Protein AF-A0A967P3D4-F1 (afdb_monomer_lite)

Sequence (103 aa):
MLRKRYRSLHFRFEHYTHNDVVTAFLNAFTGAYDPHSSYLSPDDLENFNISMRLSLEGIGATLRWEDGYTVISSIIPGGAAAREGTLQPEDKIIAVAEGDGGT

Radius of gyration: 17.78 Å; chains: 1; bounding box: 43×39×38 Å

Foldseek 3Di:
DVVVVVVVVVVVVVPDDPVNVVQVVQQVVQCVVPVPDHDADPVRVVVVVCVVVVDDPDQQFDWDDDPNWIFGQGGHPPGNVNVVVPDDHGDTDPDDADDPDDD

pLDDT: mean 84.4, std 9.0, range [36.78, 92.81]

Secondary structure (DSSP, 8-state):
-HHHHHHHHHHHHHT--HHHHHHHHHHHHHHHH-TT--PPPHHHHHHHHHHHHT---S-SEEEEEETTEEEEEEEPTTSHHHHH----TT-EE-----SS---

Structure (mmCIF, N/CA/C/O backbone):
data_AF-A0A967P3D4-F1
#
_entry.id   AF-A0A967P3D4-F1
#
loop_
_atom_site.group_PDB
_atom_site.id
_atom_site.type_symbol
_atom_site.label_atom_id
_atom_site.label_alt_id
_atom_site.label_comp_id
_atom_site.label_asym_id
_atom_site.label_entity_id
_atom_site.label_seq_id
_atom_site.pdbx_PDB_ins_code
_atom_site.Cartn_x
_atom_site.Cartn_y
_atom_site.Cartn_z
_atom_site.occupancy
_atom_site.B_iso_or_equiv
_atom_site.auth_seq_id
_atom_site.auth_comp_id
_atom_site.auth_asym_id
_atom_site.auth_atom_id
_atom_site.pdbx_PDB_model_num
ATOM 1 N N . MET A 1 1 ? -13.753 -22.097 -10.703 1.00 69.00 1 MET A N 1
ATOM 2 C CA . MET A 1 1 ? -12.411 -21.545 -10.407 1.00 69.00 1 MET A CA 1
ATOM 3 C C . MET A 1 1 ? -11.798 -20.805 -11.604 1.00 69.00 1 MET A C 1
ATOM 5 O O . MET A 1 1 ? -11.659 -19.593 -11.519 1.00 69.00 1 MET A O 1
ATOM 9 N N . LEU A 1 2 ? -11.516 -21.455 -12.745 1.00 83.44 2 LEU A N 1
ATOM 10 C CA . LEU A 1 2 ? -10.797 -20.827 -13.876 1.00 83.44 2 LEU A CA 1
ATOM 11 C C . LEU A 1 2 ? -11.496 -19.589 -14.475 1.00 83.44 2 LEU A C 1
ATOM 13 O O . LEU A 1 2 ? -10.875 -18.546 -14.653 1.00 83.44 2 LEU A O 1
ATOM 17 N N . ARG A 1 3 ? -12.813 -19.671 -14.703 1.00 86.94 3 ARG A N 1
ATOM 18 C CA . ARG A 1 3 ? -13.604 -18.568 -15.282 1.00 86.94 3 ARG A CA 1
ATOM 19 C C . ARG A 1 3 ? -13.628 -17.306 -14.404 1.00 86.94 3 ARG A C 1
ATOM 21 O O . ARG A 1 3 ? -13.643 -16.203 -14.937 1.00 86.94 3 ARG A O 1
ATOM 28 N N . LYS A 1 4 ? -13.608 -17.464 -13.071 1.00 83.38 4 LYS A N 1
ATOM 29 C CA . LYS A 1 4 ? -13.528 -16.340 -12.118 1.00 83.38 4 LYS A CA 1
ATOM 30 C C . LYS A 1 4 ? -12.168 -15.641 -12.220 1.00 83.38 4 LYS A C 1
ATOM 32 O O . LYS A 1 4 ? -12.130 -14.431 -12.383 1.00 83.38 4 LYS A O 1
ATOM 37 N N . ARG A 1 5 ? -11.067 -16.406 -12.241 1.00 81.06 5 ARG A N 1
ATOM 38 C CA . ARG A 1 5 ? -9.702 -15.863 -12.364 1.00 81.06 5 ARG A CA 1
ATOM 39 C C . ARG A 1 5 ? -9.506 -15.044 -13.641 1.00 81.06 5 ARG A C 1
ATOM 41 O O . ARG A 1 5 ? -8.953 -13.953 -13.572 1.00 81.06 5 ARG A O 1
ATOM 48 N N . TYR A 1 6 ? -9.973 -15.548 -14.784 1.00 86.81 6 TYR A N 1
ATOM 49 C CA . TYR A 1 6 ? -9.897 -14.807 -16.049 1.00 86.81 6 TYR A CA 1
ATOM 50 C C . TYR A 1 6 ? -10.691 -13.501 -16.005 1.00 86.81 6 TYR A C 1
ATOM 52 O O . TYR A 1 6 ? -10.208 -12.486 -16.493 1.00 86.81 6 TYR A O 1
ATOM 60 N N . ARG A 1 7 ? -11.869 -13.501 -15.369 1.00 85.19 7 ARG A N 1
ATOM 61 C CA . ARG A 1 7 ? -12.659 -12.280 -15.173 1.00 85.19 7 ARG A CA 1
ATOM 62 C C . ARG A 1 7 ? -11.926 -11.261 -14.301 1.00 85.19 7 ARG A C 1
ATOM 64 O O . ARG A 1 7 ? -11.873 -10.098 -14.672 1.00 85.19 7 ARG A O 1
ATOM 71 N N . SER A 1 8 ? -11.334 -11.687 -13.186 1.00 81.44 8 SER A N 1
ATOM 72 C CA . SER A 1 8 ? -10.545 -10.797 -12.323 1.00 81.44 8 SER A CA 1
ATOM 73 C C . SER A 1 8 ? -9.319 -10.240 -13.047 1.00 81.44 8 SER A C 1
ATOM 75 O O . SER A 1 8 ? -8.986 -9.076 -12.875 1.00 81.44 8 SER A O 1
ATOM 77 N N . LEU A 1 9 ? -8.653 -11.053 -13.872 1.00 84.62 9 LEU A N 1
ATOM 78 C CA . LEU A 1 9 ? -7.511 -10.605 -14.666 1.00 84.62 9 LEU A CA 1
ATOM 79 C C . LEU A 1 9 ? -7.929 -9.570 -15.719 1.00 84.62 9 LEU A C 1
ATOM 81 O O . LEU A 1 9 ? -7.273 -8.545 -15.842 1.00 84.62 9 LEU A O 1
ATOM 85 N N . HIS A 1 10 ? -9.034 -9.814 -16.428 1.00 86.69 10 HIS A N 1
ATOM 86 C CA . HIS A 1 10 ? -9.605 -8.857 -17.379 1.00 86.69 10 HIS A CA 1
ATOM 87 C C . HIS A 1 10 ? -9.948 -7.529 -16.705 1.00 86.69 10 HIS A C 1
ATOM 89 O O . HIS A 1 10 ? -9.525 -6.481 -17.172 1.00 86.69 10 HIS A O 1
ATOM 95 N N . PHE A 1 11 ? -10.640 -7.589 -15.566 1.00 85.00 11 PHE A N 1
ATOM 96 C CA . PHE A 1 11 ? -10.989 -6.406 -14.790 1.00 85.00 11 PHE A CA 1
ATOM 97 C C . PHE A 1 11 ? -9.744 -5.614 -14.374 1.00 85.00 11 PHE A C 1
ATOM 99 O O . PHE A 1 11 ? -9.721 -4.397 -14.505 1.00 85.00 11 PHE A O 1
ATOM 106 N N . ARG A 1 12 ? -8.672 -6.293 -13.940 1.00 81.31 12 ARG A N 1
ATOM 107 C CA . ARG A 1 12 ? -7.391 -5.631 -13.645 1.00 81.31 12 ARG A CA 1
ATOM 108 C C . ARG A 1 12 ? -6.808 -4.959 -14.882 1.00 81.31 12 ARG A C 1
ATOM 110 O O . ARG A 1 12 ? -6.386 -3.821 -14.766 1.00 81.31 12 ARG A O 1
ATOM 117 N N . PHE A 1 13 ? -6.820 -5.630 -16.038 1.00 85.00 13 PHE A N 1
ATOM 118 C CA . PHE A 1 13 ? -6.345 -5.054 -17.301 1.00 85.00 13 PHE A CA 1
ATOM 119 C C . PHE A 1 13 ? -7.122 -3.803 -17.725 1.00 85.00 13 PHE A C 1
ATOM 121 O O . PHE A 1 13 ? -6.511 -2.847 -18.187 1.00 85.00 13 PHE A O 1
ATOM 128 N N . GLU A 1 14 ? -8.439 -3.779 -17.522 1.00 86.62 14 GLU A N 1
ATOM 129 C CA . GLU A 1 14 ? -9.271 -2.600 -17.801 1.00 86.62 14 GLU A CA 1
ATOM 130 C C . GLU A 1 14 ? -8.938 -1.39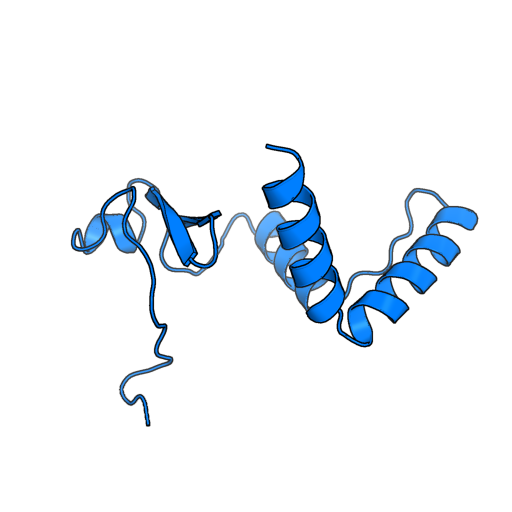8 -16.907 1.00 86.62 14 GLU A C 1
ATOM 132 O O . GLU A 1 14 ? -9.134 -0.264 -17.328 1.00 86.62 14 GLU A O 1
ATOM 137 N N . HIS A 1 15 ? -8.421 -1.631 -15.697 1.00 84.31 15 HIS A N 1
ATOM 138 C CA . HIS A 1 15 ? -8.074 -0.577 -14.737 1.00 84.31 15 HIS A CA 1
ATOM 139 C C . HIS A 1 15 ? -6.605 -0.135 -14.821 1.00 84.31 15 HIS A C 1
ATOM 141 O O . HIS A 1 15 ? -6.155 0.601 -13.947 1.00 84.31 15 HIS A O 1
ATOM 147 N N . TYR A 1 16 ? -5.845 -0.560 -15.840 1.00 85.56 16 TYR A N 1
ATOM 148 C CA . TYR A 1 16 ? -4.479 -0.062 -16.018 1.00 85.56 16 TYR A CA 1
ATOM 149 C C . TYR A 1 16 ? -4.491 1.422 -16.357 1.00 85.56 16 TYR A C 1
ATOM 151 O O . TYR A 1 16 ? -5.104 1.867 -17.329 1.00 85.56 16 TYR A O 1
ATOM 159 N N . THR A 1 17 ? -3.744 2.181 -15.573 1.00 88.62 17 THR A N 1
ATOM 160 C CA . THR A 1 17 ? -3.490 3.591 -15.822 1.00 88.62 17 THR A CA 1
ATOM 161 C C . THR A 1 17 ? -2.228 3.767 -16.666 1.00 88.62 17 THR A C 1
ATOM 163 O O . THR A 1 17 ? -1.400 2.866 -16.816 1.00 88.62 17 THR A O 1
ATOM 166 N N . HIS A 1 18 ? -2.046 4.965 -17.222 1.00 88.38 18 HIS A N 1
ATOM 167 C CA . HIS A 1 18 ? -0.823 5.305 -17.954 1.00 88.38 18 HIS A CA 1
ATOM 168 C C . HIS A 1 18 ? 0.422 5.217 -17.057 1.00 88.38 18 HIS A C 1
ATOM 170 O O . HIS A 1 18 ? 1.481 4.791 -17.519 1.00 88.38 18 HIS A O 1
ATOM 176 N N . ASN A 1 19 ? 0.285 5.568 -15.774 1.00 87.38 19 ASN A N 1
ATOM 177 C CA . ASN A 1 19 ? 1.371 5.487 -14.801 1.00 87.38 19 ASN A CA 1
ATOM 178 C C . ASN A 1 19 ? 1.824 4.041 -14.587 1.00 87.38 19 ASN A C 1
ATOM 180 O O . ASN A 1 19 ? 3.024 3.800 -14.529 1.00 87.38 19 ASN A O 1
ATOM 184 N N . ASP A 1 20 ? 0.906 3.071 -14.570 1.00 87.75 20 ASP A N 1
ATOM 185 C CA . ASP A 1 20 ? 1.257 1.652 -14.416 1.00 87.75 20 ASP A CA 1
ATOM 186 C C . ASP A 1 20 ? 2.164 1.156 -15.550 1.00 87.75 20 ASP A C 1
ATOM 188 O O . ASP A 1 20 ? 3.110 0.399 -15.324 1.00 87.75 20 ASP A O 1
ATOM 192 N N . VAL A 1 21 ? 1.911 1.620 -16.779 1.00 89.56 21 VAL A N 1
ATOM 193 C CA . VAL A 1 21 ? 2.726 1.273 -17.954 1.00 89.56 21 VAL A CA 1
ATOM 194 C C . VAL A 1 21 ? 4.125 1.878 -17.845 1.00 89.56 21 VAL A C 1
ATOM 196 O O . VAL A 1 21 ? 5.118 1.195 -18.105 1.00 89.5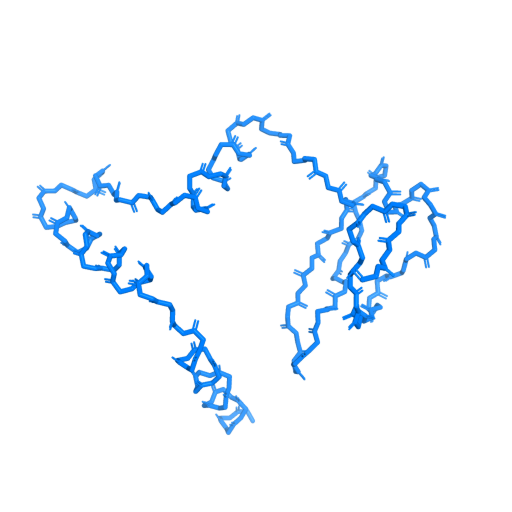6 21 VAL A O 1
ATOM 199 N N . VAL A 1 22 ? 4.215 3.145 -17.434 1.00 91.44 22 VAL A N 1
ATOM 200 C CA . VAL A 1 22 ? 5.497 3.836 -17.229 1.00 91.44 22 VAL A CA 1
ATOM 201 C C . VAL A 1 22 ? 6.294 3.166 -16.113 1.00 91.44 22 VAL A C 1
ATOM 203 O O . VAL A 1 22 ? 7.470 2.861 -16.303 1.00 91.44 22 VAL A O 1
ATOM 206 N N . THR A 1 23 ? 5.652 2.861 -14.987 1.00 91.12 23 THR A N 1
ATOM 207 C CA . THR A 1 23 ? 6.261 2.158 -13.855 1.00 91.12 23 THR A CA 1
ATOM 208 C C . THR A 1 23 ? 6.792 0.791 -14.271 1.00 91.12 23 THR A C 1
ATOM 210 O O . THR A 1 23 ? 7.922 0.445 -13.931 1.00 91.12 23 THR A O 1
ATOM 213 N N . ALA A 1 24 ? 6.031 0.023 -15.055 1.00 90.75 24 ALA A N 1
ATOM 214 C CA . ALA A 1 24 ? 6.480 -1.271 -15.562 1.00 90.75 24 ALA A CA 1
ATOM 215 C C . ALA A 1 24 ? 7.716 -1.145 -16.471 1.00 90.75 24 ALA A C 1
ATOM 217 O O . ALA A 1 24 ? 8.667 -1.916 -16.329 1.00 90.75 24 ALA A O 1
ATOM 218 N N . PHE A 1 25 ? 7.728 -0.161 -17.375 1.00 92.81 25 PHE A N 1
ATOM 219 C CA . PHE A 1 25 ? 8.866 0.086 -18.262 1.00 92.81 25 PHE A CA 1
ATOM 220 C C . PHE A 1 25 ? 10.116 0.523 -17.491 1.00 92.81 25 PHE A C 1
ATOM 222 O O . PHE A 1 25 ? 11.193 -0.038 -17.691 1.00 92.81 25 PHE A O 1
ATOM 229 N N . LEU A 1 26 ? 9.977 1.498 -16.588 1.00 92.31 26 LEU A N 1
ATOM 230 C CA . LEU A 1 26 ? 11.098 2.014 -15.807 1.00 92.31 26 LEU A CA 1
ATOM 231 C C . LEU A 1 26 ? 11.670 0.946 -14.878 1.00 92.31 26 LEU A C 1
ATOM 233 O O . LEU A 1 26 ? 12.885 0.811 -14.820 1.00 92.31 26 LEU A O 1
ATOM 237 N N . ASN A 1 27 ? 10.832 0.128 -14.239 1.00 92.00 27 ASN A N 1
ATOM 238 C CA . ASN A 1 27 ? 11.308 -0.983 -13.413 1.00 92.00 27 ASN A CA 1
ATOM 239 C C . ASN A 1 27 ? 12.037 -2.063 -14.223 1.00 92.00 27 ASN A C 1
ATOM 241 O O . ASN A 1 27 ? 13.031 -2.616 -13.754 1.00 92.00 27 ASN A O 1
ATOM 245 N N . ALA A 1 28 ? 11.592 -2.353 -15.449 1.00 91.06 28 ALA A N 1
ATOM 246 C CA . ALA A 1 28 ? 12.318 -3.262 -16.334 1.00 91.06 28 ALA A CA 1
ATOM 247 C C . ALA A 1 28 ? 13.685 -2.685 -16.742 1.00 91.06 28 ALA A C 1
ATOM 249 O O . ALA A 1 28 ? 14.677 -3.412 -16.782 1.00 91.06 28 ALA A O 1
ATOM 250 N N . PHE A 1 29 ? 13.749 -1.377 -17.008 1.00 92.56 29 PHE A N 1
ATOM 251 C CA . PHE A 1 29 ? 14.991 -0.685 -17.342 1.00 92.56 29 PHE A CA 1
ATOM 252 C C . PHE A 1 29 ? 15.970 -0.643 -16.161 1.00 92.56 29 PHE A C 1
ATOM 254 O O . PHE A 1 29 ? 17.137 -0.997 -16.320 1.00 92.56 29 PHE A O 1
ATOM 261 N N . THR A 1 30 ? 15.508 -0.257 -14.969 1.00 90.94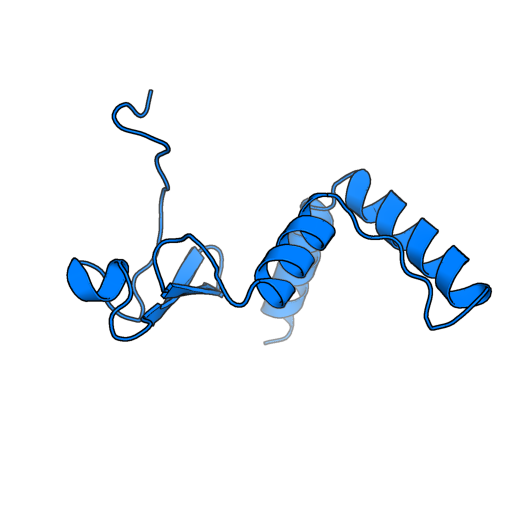 30 THR A N 1
ATOM 262 C CA . THR A 1 30 ? 16.363 -0.193 -13.778 1.00 90.94 30 THR A CA 1
ATOM 263 C C . THR A 1 30 ? 16.814 -1.583 -13.344 1.00 90.94 30 THR A C 1
ATOM 265 O O . THR A 1 30 ? 17.993 -1.760 -13.059 1.00 90.94 30 THR A O 1
ATOM 268 N N . GLY A 1 31 ? 15.932 -2.587 -13.399 1.00 89.94 31 GLY A N 1
ATOM 269 C CA . GLY A 1 31 ? 16.270 -3.973 -13.066 1.00 89.94 31 GLY A CA 1
ATOM 270 C C . GLY A 1 31 ? 17.267 -4.623 -14.032 1.00 89.94 31 GLY A C 1
ATOM 271 O O . GLY A 1 31 ? 17.997 -5.527 -13.633 1.00 89.94 31 GLY A O 1
ATOM 272 N N . ALA A 1 32 ? 17.341 -4.156 -15.284 1.00 90.50 32 ALA A N 1
ATOM 273 C CA . ALA A 1 32 ? 18.384 -4.574 -16.223 1.00 90.50 32 ALA A CA 1
ATOM 274 C C . ALA A 1 32 ? 19.758 -3.961 -15.896 1.00 90.50 32 ALA A C 1
ATOM 276 O O . ALA A 1 32 ? 20.782 -4.534 -16.265 1.00 90.50 32 ALA A O 1
ATOM 277 N N . TYR A 1 33 ? 19.782 -2.805 -15.231 1.00 89.00 33 TYR A N 1
ATOM 278 C CA . TYR A 1 33 ? 21.011 -2.110 -14.857 1.00 89.00 33 TYR A CA 1
ATOM 279 C C . TYR A 1 33 ? 21.554 -2.587 -13.502 1.00 89.00 33 TYR A C 1
ATOM 281 O O . TYR A 1 33 ? 22.740 -2.886 -13.386 1.00 89.00 33 TYR A O 1
ATOM 289 N N . ASP A 1 34 ? 20.692 -2.685 -12.489 1.00 90.62 34 ASP A N 1
ATOM 290 C CA . ASP A 1 34 ? 21.034 -3.149 -11.143 1.00 90.62 34 ASP A CA 1
ATOM 291 C C . ASP A 1 34 ? 19.779 -3.687 -10.422 1.00 90.62 34 ASP A C 1
ATOM 293 O O . ASP A 1 34 ? 18.765 -2.984 -10.365 1.00 90.62 34 ASP A O 1
ATOM 297 N N . PRO A 1 35 ? 19.818 -4.896 -9.822 1.00 86.44 35 PRO A N 1
ATOM 298 C CA . PRO A 1 35 ? 18.685 -5.466 -9.086 1.00 86.44 35 PRO A CA 1
ATOM 299 C C . PRO A 1 35 ? 18.220 -4.644 -7.872 1.00 86.44 35 PRO A C 1
ATOM 301 O O . PRO A 1 35 ? 17.132 -4.906 -7.361 1.00 86.44 35 PRO A O 1
ATOM 304 N N . HIS A 1 36 ? 19.011 -3.680 -7.390 1.00 86.88 36 HIS A N 1
ATOM 305 C CA . HIS A 1 36 ? 18.654 -2.840 -6.241 1.00 86.88 36 HIS A CA 1
ATOM 306 C C . HIS A 1 36 ? 18.091 -1.466 -6.613 1.00 86.88 36 HIS A C 1
ATOM 308 O O . HIS A 1 36 ? 17.723 -0.692 -5.729 1.00 86.88 36 HIS A O 1
ATOM 314 N N . SER A 1 37 ? 17.983 -1.169 -7.905 1.00 87.38 37 SER A N 1
ATOM 315 C CA . SER A 1 37 ? 17.412 0.077 -8.397 1.00 87.38 37 SER A CA 1
ATOM 316 C C . SER A 1 37 ? 16.000 -0.173 -8.924 1.00 87.38 37 SER A C 1
ATOM 318 O O . SER A 1 37 ? 15.777 -0.976 -9.831 1.00 87.38 37 SER A O 1
ATOM 320 N N . SER A 1 38 ? 15.012 0.511 -8.353 1.00 88.56 38 SER A N 1
ATOM 321 C CA . SER A 1 38 ? 13.607 0.405 -8.764 1.00 88.56 38 SER A CA 1
ATOM 322 C C . SER A 1 38 ? 12.968 1.785 -8.823 1.00 88.56 38 SER A C 1
ATOM 324 O O . SER A 1 38 ? 13.296 2.671 -8.034 1.00 88.56 38 SER A O 1
ATOM 326 N N . TYR A 1 39 ? 12.061 1.967 -9.775 1.00 90.31 39 TYR A N 1
ATOM 327 C CA . TYR A 1 39 ? 11.236 3.157 -9.884 1.00 90.31 39 TYR A CA 1
ATOM 328 C C . TYR A 1 39 ? 9.970 2.979 -9.043 1.00 90.31 39 TYR A C 1
ATOM 330 O O . TYR A 1 39 ? 9.230 2.008 -9.216 1.00 90.31 39 TYR A O 1
ATOM 338 N N . LEU A 1 40 ? 9.722 3.935 -8.150 1.00 89.81 40 LEU A N 1
ATOM 339 C CA . LEU A 1 40 ? 8.519 3.992 -7.326 1.00 89.81 40 LEU A CA 1
ATOM 340 C C . LEU A 1 40 ? 7.578 5.052 -7.897 1.00 89.81 40 LEU A C 1
ATOM 342 O O . LEU A 1 40 ? 7.967 6.214 -8.046 1.00 89.81 40 LEU A O 1
ATOM 346 N N . SER A 1 41 ? 6.343 4.653 -8.197 1.00 91.25 41 SER A N 1
ATOM 347 C CA . SER A 1 41 ? 5.266 5.607 -8.465 1.00 91.25 41 SER A CA 1
ATOM 348 C C . SER A 1 41 ? 4.968 6.441 -7.203 1.00 91.25 41 SER A C 1
ATOM 350 O O . SER A 1 41 ? 5.370 6.040 -6.108 1.00 91.25 41 SER A O 1
ATOM 352 N N . PRO A 1 42 ? 4.284 7.598 -7.304 1.00 89.31 42 PRO A N 1
ATOM 353 C CA . PRO A 1 42 ? 3.902 8.381 -6.125 1.00 89.31 42 PRO A CA 1
ATOM 354 C C . PRO A 1 42 ? 3.167 7.547 -5.064 1.00 89.31 42 PRO A C 1
ATOM 356 O O . PRO A 1 42 ? 3.505 7.630 -3.884 1.00 89.31 42 PRO A O 1
ATOM 359 N N . ASP A 1 43 ? 2.259 6.674 -5.505 1.00 88.31 43 ASP A N 1
ATOM 360 C CA . ASP A 1 43 ? 1.492 5.778 -4.636 1.00 88.31 43 ASP A CA 1
ATOM 361 C C . ASP A 1 43 ? 2.391 4.707 -3.991 1.00 88.31 43 ASP A C 1
ATOM 363 O O . ASP A 1 43 ? 2.294 4.424 -2.794 1.00 88.31 43 ASP A O 1
ATOM 367 N N . ASP A 1 44 ? 3.324 4.120 -4.750 1.00 89.31 44 ASP A N 1
ATOM 368 C CA . ASP A 1 44 ? 4.280 3.142 -4.209 1.00 89.31 44 ASP A CA 1
ATOM 369 C C . ASP A 1 44 ? 5.255 3.787 -3.216 1.00 89.31 44 ASP A C 1
ATOM 371 O O . ASP A 1 44 ? 5.621 3.181 -2.207 1.00 89.31 44 ASP A O 1
ATOM 375 N N . LEU A 1 45 ? 5.674 5.026 -3.483 1.00 90.44 45 LEU A N 1
ATOM 376 C CA . LEU A 1 45 ? 6.553 5.793 -2.609 1.00 90.44 45 LEU A CA 1
ATOM 377 C C . LEU A 1 45 ? 5.854 6.136 -1.291 1.00 90.44 45 LEU A C 1
ATOM 379 O O . LEU A 1 45 ? 6.474 6.055 -0.229 1.00 90.44 45 LEU A O 1
ATOM 383 N N . GLU A 1 46 ? 4.575 6.506 -1.336 1.00 88.56 46 GLU A N 1
ATOM 384 C CA . GLU A 1 46 ? 3.769 6.724 -0.137 1.00 88.56 46 GLU A CA 1
ATOM 385 C C . GLU A 1 46 ? 3.660 5.439 0.690 1.00 88.56 46 GLU A C 1
ATOM 387 O O . GLU A 1 46 ? 4.002 5.441 1.874 1.00 88.56 46 GLU A O 1
ATOM 392 N N . ASN A 1 47 ? 3.301 4.320 0.056 1.00 86.88 47 ASN A N 1
ATOM 393 C CA . ASN A 1 47 ? 3.240 3.013 0.712 1.00 86.88 47 ASN A CA 1
ATOM 394 C C . ASN A 1 47 ? 4.585 2.607 1.333 1.00 86.88 47 ASN A C 1
ATOM 396 O O . ASN A 1 47 ? 4.642 2.111 2.464 1.00 86.88 47 ASN A O 1
ATOM 400 N N . PHE A 1 48 ? 5.688 2.865 0.630 1.00 88.00 48 PHE A N 1
ATOM 401 C CA . PHE A 1 48 ? 7.026 2.646 1.161 1.00 88.00 48 PHE A CA 1
ATOM 402 C C . PHE A 1 48 ? 7.291 3.522 2.392 1.00 88.00 48 PHE A C 1
ATOM 404 O O . PHE A 1 48 ? 7.719 3.011 3.428 1.00 88.00 48 PHE A O 1
ATOM 411 N N . ASN A 1 49 ? 6.978 4.816 2.330 1.00 88.69 49 ASN A N 1
ATOM 412 C CA . ASN A 1 49 ? 7.158 5.736 3.452 1.00 88.69 49 ASN A CA 1
ATOM 413 C C . ASN A 1 49 ? 6.319 5.344 4.672 1.00 88.69 49 ASN A C 1
ATOM 415 O O . ASN A 1 49 ? 6.818 5.409 5.796 1.00 88.69 49 ASN A O 1
ATOM 419 N N . ILE A 1 50 ? 5.079 4.899 4.465 1.00 86.69 50 ILE A N 1
ATOM 420 C CA . ILE A 1 50 ? 4.220 4.349 5.520 1.00 86.69 50 ILE A CA 1
ATOM 421 C C . ILE A 1 50 ? 4.908 3.156 6.189 1.00 86.69 50 ILE A C 1
ATOM 423 O O . ILE A 1 50 ? 5.003 3.099 7.418 1.00 86.69 50 ILE A O 1
ATOM 427 N N . SER A 1 51 ? 5.440 2.226 5.387 1.00 85.44 51 SER A N 1
ATOM 428 C CA . SER A 1 51 ? 6.134 1.042 5.901 1.00 85.44 51 SER A CA 1
ATOM 429 C C . SER A 1 51 ? 7.389 1.404 6.704 1.00 85.44 51 SER A C 1
ATOM 431 O O . SER A 1 51 ? 7.643 0.811 7.751 1.00 85.44 51 SER A O 1
ATOM 433 N N . MET A 1 52 ? 8.131 2.429 6.270 1.00 87.56 52 MET A N 1
ATOM 43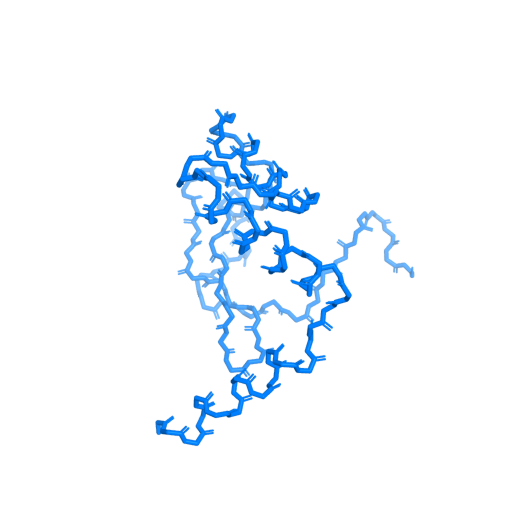4 C CA . MET A 1 52 ? 9.338 2.906 6.950 1.00 87.56 52 MET A CA 1
ATOM 435 C C . MET A 1 52 ? 9.023 3.657 8.244 1.00 87.56 52 MET A C 1
ATOM 437 O O . MET A 1 52 ? 9.755 3.536 9.223 1.00 87.56 52 MET A O 1
ATOM 441 N N . ARG A 1 53 ? 7.927 4.424 8.274 1.00 88.50 53 ARG A N 1
ATOM 442 C CA . ARG A 1 53 ? 7.486 5.145 9.476 1.00 88.50 53 ARG A CA 1
ATOM 443 C C . ARG A 1 53 ? 6.831 4.229 10.508 1.00 88.50 53 ARG A C 1
ATOM 445 O O . ARG A 1 53 ? 6.576 4.694 11.616 1.00 88.50 53 ARG A O 1
ATOM 452 N N . LEU A 1 54 ? 6.551 2.963 10.159 1.00 78.06 54 LEU A N 1
ATOM 453 C CA . LEU A 1 54 ? 5.818 1.991 10.989 1.00 78.06 54 LEU A CA 1
ATOM 454 C C . LEU A 1 54 ? 4.483 2.548 11.517 1.00 78.06 54 LEU A C 1
ATOM 456 O O . LEU A 1 54 ? 3.949 2.086 12.524 1.00 78.06 54 LEU A O 1
ATOM 460 N N . SER A 1 55 ? 3.953 3.559 10.836 1.00 74.75 55 SER A N 1
ATOM 461 C CA . SER A 1 55 ? 2.788 4.320 11.248 1.00 74.75 55 SER A CA 1
ATOM 462 C C . SER A 1 55 ? 1.968 4.582 10.004 1.00 74.75 55 SER A C 1
ATOM 464 O O . SER A 1 55 ? 2.358 5.368 9.141 1.00 74.75 55 SER A O 1
ATOM 466 N N . LEU A 1 56 ? 0.845 3.882 9.922 1.00 78.19 56 LEU A N 1
ATOM 467 C CA . LEU A 1 56 ? -0.190 4.125 8.937 1.00 78.19 56 LEU A CA 1
ATOM 468 C C . LEU A 1 56 ? -1.300 4.900 9.637 1.00 78.19 56 LEU A C 1
ATOM 470 O O . LEU A 1 56 ? -1.894 4.412 10.600 1.00 78.19 56 LEU A O 1
ATOM 474 N N . GLU A 1 57 ? -1.563 6.105 9.153 1.00 77.19 57 GLU A N 1
ATOM 475 C CA . GLU A 1 57 ? -2.778 6.825 9.501 1.00 77.19 57 GLU A CA 1
ATOM 476 C C . GLU A 1 57 ? -3.916 6.271 8.642 1.00 77.19 57 GLU A C 1
ATOM 478 O O . GLU A 1 57 ? -3.818 6.201 7.420 1.00 77.19 57 GLU A O 1
ATOM 483 N N . GLY A 1 58 ? -4.974 5.788 9.284 1.00 79.56 58 GLY A N 1
ATOM 484 C CA . GLY A 1 58 ? -6.103 5.183 8.593 1.00 79.56 58 GLY A CA 1
ATOM 485 C C . GLY A 1 58 ? -7.107 4.580 9.564 1.00 79.56 58 GLY A C 1
ATOM 486 O O . GLY A 1 58 ? -6.979 4.698 10.783 1.00 79.56 58 GLY A O 1
ATOM 487 N N . ILE A 1 59 ? -8.101 3.878 9.022 1.00 82.94 59 ILE A N 1
ATOM 488 C CA . ILE A 1 59 ? -9.207 3.316 9.813 1.00 82.94 59 ILE A CA 1
ATOM 489 C C . ILE A 1 59 ? -8.779 2.166 10.741 1.00 82.94 59 ILE A C 1
ATOM 491 O O . ILE A 1 59 ? -9.519 1.793 11.643 1.00 82.94 59 ILE A O 1
ATOM 495 N N . GLY A 1 60 ? -7.584 1.591 10.566 1.00 85.44 60 GLY A N 1
ATOM 496 C CA . GLY A 1 60 ? -7.109 0.480 11.398 1.00 85.44 60 GLY A CA 1
ATOM 497 C C . GLY A 1 60 ? -7.791 -0.859 11.089 1.00 85.44 60 GLY A C 1
ATOM 498 O O . GLY A 1 60 ? -8.077 -1.636 12.001 1.00 85.44 60 GLY A O 1
ATOM 499 N N . ALA A 1 61 ? -8.053 -1.138 9.811 1.00 87.25 61 ALA A N 1
ATOM 500 C CA . ALA A 1 61 ? -8.606 -2.402 9.336 1.00 87.25 61 ALA A CA 1
ATOM 501 C C . ALA A 1 61 ? -7.866 -2.885 8.081 1.00 87.25 61 ALA A C 1
ATOM 503 O O . ALA A 1 61 ? -7.423 -2.088 7.256 1.00 87.25 61 ALA A O 1
ATOM 504 N N . THR A 1 62 ? -7.733 -4.201 7.931 1.00 87.88 62 THR A N 1
ATOM 505 C CA . THR A 1 62 ? -7.174 -4.837 6.736 1.00 87.88 62 THR A CA 1
ATOM 506 C C . THR A 1 62 ? -8.296 -5.120 5.754 1.00 87.88 62 THR A C 1
ATOM 508 O O . THR A 1 62 ? -9.205 -5.898 6.048 1.00 87.88 62 THR A O 1
ATOM 511 N N . LEU A 1 63 ? -8.215 -4.514 4.574 1.00 89.38 63 LEU A N 1
ATOM 512 C CA . LEU A 1 63 ? -9.210 -4.659 3.519 1.00 89.38 63 LEU A CA 1
ATOM 513 C C . LEU A 1 63 ? -8.768 -5.706 2.497 1.00 89.38 63 LEU A C 1
ATOM 515 O O . LEU A 1 63 ? -7.583 -5.853 2.195 1.00 89.38 63 LEU A O 1
ATOM 519 N N . ARG A 1 64 ? -9.736 -6.435 1.951 1.00 88.12 64 ARG A N 1
ATOM 520 C CA . ARG A 1 64 ? -9.533 -7.416 0.889 1.00 88.12 64 ARG A CA 1
ATOM 521 C C . ARG A 1 64 ? -10.547 -7.173 -0.209 1.00 88.12 64 ARG A C 1
ATOM 523 O O . ARG A 1 64 ? -11.731 -7.013 0.054 1.00 88.12 64 ARG A O 1
ATOM 530 N N . TRP A 1 65 ? -10.086 -7.199 -1.448 1.00 83.62 65 TRP A N 1
ATOM 531 C CA . TRP A 1 65 ? -10.983 -7.170 -2.591 1.00 83.62 65 TRP A CA 1
ATOM 532 C C . TRP A 1 65 ? -11.509 -8.583 -2.873 1.00 83.62 65 TRP A C 1
ATOM 534 O O . TRP A 1 65 ? -10.720 -9.490 -3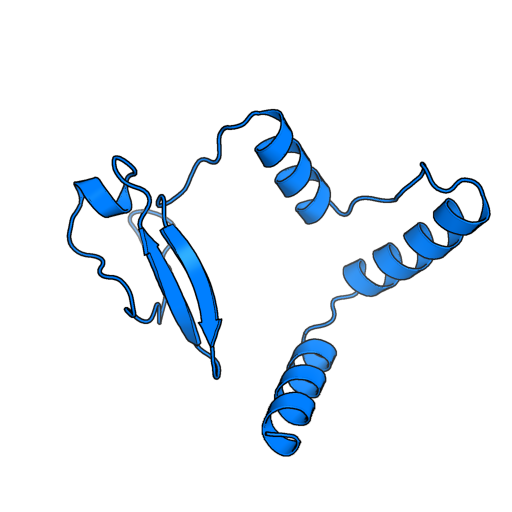.153 1.00 83.62 65 TRP A O 1
ATOM 544 N N . GLU A 1 66 ? -12.824 -8.778 -2.799 1.00 84.19 66 GLU A N 1
ATOM 545 C CA . GLU A 1 66 ? -13.481 -10.057 -3.072 1.00 84.19 66 GLU A CA 1
ATOM 546 C C . GLU A 1 66 ? -14.736 -9.868 -3.934 1.00 84.19 66 GLU A C 1
ATOM 548 O O . GLU A 1 66 ? -15.640 -9.110 -3.593 1.00 84.19 66 GLU A O 1
ATOM 553 N N . ASP A 1 67 ? -14.778 -10.572 -5.074 1.00 78.19 67 ASP A N 1
ATOM 554 C CA . ASP A 1 67 ? -15.924 -10.633 -5.995 1.00 78.19 67 ASP A CA 1
ATOM 555 C C . ASP A 1 67 ? -16.551 -9.249 -6.332 1.00 78.19 67 ASP A C 1
ATOM 557 O O . ASP A 1 67 ? -17.759 -9.138 -6.535 1.00 78.19 67 ASP A O 1
ATOM 561 N N . GLY A 1 68 ? -15.732 -8.191 -6.443 1.00 78.06 68 GLY A N 1
ATOM 562 C CA . GLY A 1 68 ? -16.177 -6.834 -6.806 1.00 78.06 68 GLY A CA 1
ATOM 563 C C . GLY A 1 68 ? -16.406 -5.877 -5.634 1.00 78.06 68 GLY A C 1
ATOM 564 O O . GLY A 1 68 ? -16.639 -4.696 -5.870 1.00 78.06 68 GLY A O 1
ATOM 565 N N . TYR A 1 69 ? -16.307 -6.359 -4.396 1.00 83.75 69 TYR A N 1
ATOM 566 C CA . TYR A 1 69 ? -16.490 -5.559 -3.188 1.00 83.75 69 TYR A CA 1
ATOM 567 C C . TYR A 1 69 ? -15.202 -5.491 -2.368 1.00 83.75 69 TYR A C 1
ATOM 569 O O . TYR A 1 69 ? -14.407 -6.432 -2.344 1.00 83.75 69 TYR A O 1
ATOM 577 N N . THR A 1 70 ? -15.019 -4.384 -1.653 1.00 87.94 70 THR A N 1
ATOM 578 C CA . THR A 1 70 ? -13.972 -4.256 -0.637 1.00 87.94 70 THR A CA 1
ATOM 579 C C . THR A 1 70 ? -14.529 -4.764 0.690 1.00 87.94 70 THR A C 1
ATOM 581 O O . THR A 1 70 ? -15.431 -4.159 1.262 1.00 87.94 70 THR A O 1
ATOM 584 N N . VAL A 1 71 ? -14.022 -5.902 1.156 1.00 90.88 71 VAL A N 1
ATOM 585 C CA . VAL A 1 71 ? -14.454 -6.591 2.378 1.00 90.88 71 VAL A CA 1
ATOM 586 C C . VAL A 1 71 ? -13.440 -6.358 3.493 1.00 90.88 71 VAL A C 1
ATOM 588 O O . VAL A 1 71 ? -12.228 -6.380 3.257 1.00 90.88 71 VAL A O 1
ATOM 591 N N . ILE A 1 72 ? -13.915 -6.168 4.721 1.00 89.75 72 ILE A N 1
ATOM 592 C CA . ILE A 1 72 ? -13.056 -6.092 5.905 1.00 89.75 72 ILE A CA 1
ATOM 593 C C . ILE A 1 72 ? -12.579 -7.504 6.263 1.00 89.75 72 ILE A C 1
ATOM 595 O O . ILE A 1 72 ? -13.355 -8.346 6.705 1.00 89.75 72 ILE A O 1
ATOM 599 N N . SER A 1 73 ? -11.284 -7.775 6.083 1.00 88.62 73 SER A N 1
ATOM 600 C CA . SER A 1 73 ? -10.687 -9.080 6.397 1.00 88.62 73 SER A CA 1
ATOM 601 C C . SER A 1 73 ? -10.382 -9.229 7.887 1.00 88.62 73 SER A C 1
ATOM 603 O O . SER A 1 73 ? -10.537 -10.317 8.433 1.00 88.62 73 SER A O 1
ATOM 605 N N . SER A 1 74 ? -9.893 -8.172 8.536 1.00 86.50 74 SER A N 1
ATOM 606 C CA . SER A 1 74 ? -9.572 -8.169 9.967 1.00 86.50 74 SER A CA 1
ATOM 607 C C . SER A 1 74 ? -9.470 -6.747 10.501 1.00 86.50 74 SER A C 1
ATOM 609 O O . SER A 1 74 ? -9.022 -5.849 9.790 1.00 86.50 74 SER A O 1
ATOM 611 N N . ILE A 1 75 ? -9.830 -6.550 11.767 1.00 86.88 75 ILE A N 1
ATOM 612 C CA . ILE A 1 75 ? -9.734 -5.259 12.454 1.00 86.88 75 ILE A CA 1
ATOM 613 C C . ILE A 1 75 ? -8.514 -5.285 13.375 1.00 86.88 75 ILE A C 1
ATOM 615 O O . ILE A 1 75 ? -8.288 -6.271 14.078 1.00 86.88 75 ILE A O 1
ATOM 619 N N . ILE A 1 76 ? -7.718 -4.215 13.365 1.00 85.69 76 ILE A N 1
ATOM 620 C CA . ILE A 1 76 ? -6.521 -4.104 14.200 1.00 85.69 76 ILE A CA 1
ATOM 621 C C . ILE A 1 76 ? -6.955 -3.765 15.637 1.00 85.69 76 ILE A C 1
ATOM 623 O O . ILE A 1 76 ? -7.579 -2.718 15.849 1.00 85.69 76 ILE A O 1
ATOM 627 N N . PRO A 1 77 ? -6.628 -4.599 16.645 1.00 83.00 77 PRO A N 1
ATOM 628 C CA . PRO A 1 77 ? -6.992 -4.328 18.033 1.00 83.00 77 PRO A CA 1
ATOM 629 C C . PRO A 1 77 ? -6.421 -2.988 18.515 1.00 83.00 77 PRO A C 1
ATOM 631 O O . PRO A 1 77 ? -5.228 -2.728 18.379 1.00 83.00 77 PRO A O 1
ATOM 634 N N . GLY A 1 78 ? -7.272 -2.127 19.078 1.00 83.00 78 GLY A N 1
ATOM 635 C CA . GLY A 1 78 ? -6.878 -0.797 19.562 1.00 83.00 78 GLY A CA 1
ATOM 636 C C . GLY A 1 78 ? -6.776 0.297 18.488 1.00 83.00 78 GLY A C 1
ATOM 637 O O . GLY A 1 78 ? -6.573 1.460 18.856 1.00 83.00 78 GLY A O 1
ATOM 638 N N . GLY A 1 79 ? -6.961 -0.049 17.205 1.00 83.38 79 GLY A N 1
ATOM 639 C CA . GLY A 1 79 ? -7.091 0.891 16.086 1.00 83.38 79 GLY A CA 1
ATOM 640 C C . GLY A 1 79 ? -8.435 1.631 16.072 1.00 83.38 79 GLY A C 1
ATOM 641 O O . GLY A 1 79 ? -9.328 1.327 16.862 1.00 83.38 79 GLY A O 1
ATOM 642 N N . ALA A 1 80 ? -8.589 2.609 15.174 1.00 84.19 80 ALA A N 1
ATOM 643 C CA . ALA A 1 80 ? -9.782 3.461 15.109 1.00 84.19 80 ALA A CA 1
ATOM 644 C C . ALA A 1 80 ? -11.083 2.656 14.905 1.00 84.19 80 ALA A C 1
ATOM 646 O O . ALA A 1 80 ? -12.010 2.799 15.699 1.00 84.19 80 ALA A O 1
ATOM 647 N N . ALA A 1 81 ? -11.106 1.722 13.948 1.00 84.69 81 ALA A N 1
ATOM 648 C CA . ALA A 1 81 ? -12.250 0.847 13.677 1.00 84.69 81 ALA A CA 1
ATOM 649 C C . ALA A 1 81 ? -12.646 -0.021 14.885 1.00 84.69 81 ALA A C 1
ATOM 651 O O . ALA A 1 81 ? -13.830 -0.235 15.135 1.00 84.69 81 ALA A O 1
ATOM 652 N N . ALA A 1 82 ? -11.673 -0.482 15.680 1.00 84.94 82 ALA A N 1
ATOM 653 C CA . ALA A 1 82 ? -11.949 -1.249 16.898 1.00 84.94 82 ALA A CA 1
ATOM 654 C C . ALA A 1 82 ? -12.533 -0.383 18.026 1.00 84.94 82 ALA A C 1
ATOM 656 O O . ALA A 1 82 ? -13.290 -0.888 18.850 1.00 84.94 82 ALA A O 1
ATOM 657 N N . ARG A 1 83 ? -12.162 0.904 18.093 1.00 83.94 83 ARG A N 1
ATOM 658 C CA . ARG A 1 83 ? -12.673 1.849 19.101 1.00 83.94 83 ARG A CA 1
ATOM 659 C C . ARG A 1 83 ? -14.095 2.302 18.798 1.00 83.94 83 ARG A C 1
ATOM 661 O O . ARG A 1 83 ? -14.861 2.506 19.731 1.00 83.94 83 ARG A O 1
ATOM 668 N N . GLU A 1 84 ? -14.423 2.467 17.520 1.00 84.19 84 GLU A N 1
ATOM 669 C CA . GLU A 1 84 ? -15.777 2.807 17.083 1.00 84.19 84 GLU A CA 1
ATOM 670 C C . GLU A 1 84 ? -16.735 1.616 17.248 1.00 84.19 84 GLU A C 1
ATOM 672 O O . GLU A 1 84 ? -17.873 1.789 17.674 1.00 84.19 84 GLU A O 1
ATOM 677 N N . GLY A 1 85 ? -16.266 0.393 16.964 1.00 80.19 85 GLY A N 1
ATOM 678 C CA . GLY A 1 85 ? -17.009 -0.849 17.215 1.00 80.19 85 GLY A CA 1
ATOM 679 C C . GLY A 1 85 ? -18.216 -1.086 16.299 1.00 80.19 85 GLY A C 1
ATOM 680 O O . GLY A 1 85 ? -18.936 -2.066 16.484 1.00 80.19 85 GLY A O 1
ATOM 681 N N . THR A 1 86 ? -18.443 -0.211 15.320 1.00 83.12 86 THR A N 1
ATOM 682 C CA . THR A 1 86 ? -19.501 -0.320 14.304 1.00 83.12 86 THR A CA 1
ATOM 683 C C . THR A 1 86 ? -19.143 -1.317 13.207 1.00 83.12 86 THR A C 1
ATOM 685 O O . THR A 1 86 ? -20.022 -2.007 12.699 1.00 83.12 86 THR A O 1
ATOM 688 N N . LEU A 1 87 ? -17.857 -1.412 12.868 1.00 84.62 87 LEU A N 1
ATOM 689 C CA . LEU A 1 87 ? -17.344 -2.280 11.815 1.00 84.62 87 LEU A CA 1
ATOM 690 C C . LEU A 1 87 ? -17.058 -3.682 12.351 1.00 84.62 87 LEU A C 1
ATOM 692 O O . LEU A 1 87 ? -16.424 -3.840 13.399 1.00 84.62 87 LEU A O 1
ATOM 696 N N . GLN A 1 88 ? -17.473 -4.701 11.603 1.00 86.69 88 GLN A N 1
ATOM 697 C CA . GLN A 1 88 ? -17.206 -6.105 11.898 1.00 86.69 88 GLN A CA 1
ATOM 698 C C . GLN A 1 88 ? -16.402 -6.772 10.770 1.00 86.69 88 GLN A C 1
ATOM 700 O O . GLN A 1 88 ? -16.417 -6.323 9.620 1.00 86.69 88 GLN A O 1
ATOM 705 N N . PRO A 1 89 ? -15.646 -7.845 11.073 1.00 87.19 89 PRO A N 1
ATOM 706 C CA . PRO A 1 89 ? -15.068 -8.685 10.029 1.00 87.19 89 PRO A CA 1
ATOM 707 C C . PRO A 1 89 ? -16.164 -9.204 9.086 1.00 87.19 89 PRO A C 1
ATOM 709 O O . PRO A 1 89 ? -17.256 -9.524 9.540 1.00 87.19 89 PRO A O 1
ATOM 712 N N . GLU A 1 90 ? -15.846 -9.314 7.795 1.00 87.38 90 GLU A N 1
ATOM 713 C CA . GLU A 1 90 ? -16.758 -9.688 6.695 1.00 87.38 90 GLU A CA 1
ATOM 714 C C . GLU A 1 90 ? -17.745 -8.606 6.223 1.00 87.38 90 GLU A C 1
ATOM 716 O O . GLU A 1 90 ? -18.450 -8.812 5.228 1.00 87.38 90 GLU A O 1
ATOM 721 N N . ASP A 1 91 ? -17.736 -7.421 6.837 1.00 89.12 91 ASP A N 1
ATOM 722 C CA . ASP A 1 91 ? -18.512 -6.291 6.332 1.00 89.12 91 ASP A CA 1
ATOM 723 C C . ASP A 1 91 ? -18.018 -5.832 4.955 1.00 89.12 91 ASP A C 1
ATOM 725 O O . ASP A 1 91 ? -16.820 -5.836 4.643 1.00 89.12 91 ASP A O 1
ATOM 729 N N . LYS A 1 92 ? -18.971 -5.404 4.120 1.00 88.94 92 LYS A N 1
ATOM 730 C CA . LYS A 1 92 ? -18.726 -4.912 2.761 1.00 88.94 92 LYS A CA 1
ATOM 731 C C . LYS A 1 92 ? -18.784 -3.394 2.731 1.00 88.94 92 LYS A C 1
ATOM 733 O O . LYS A 1 92 ? -19.822 -2.800 3.012 1.00 88.94 92 LYS A O 1
ATOM 738 N N . ILE A 1 93 ? -17.694 -2.777 2.299 1.00 87.06 93 ILE A N 1
ATOM 739 C CA . ILE A 1 93 ? -17.616 -1.335 2.085 1.00 87.06 93 ILE A CA 1
ATOM 740 C C . ILE A 1 93 ? -18.191 -1.034 0.699 1.00 87.06 93 ILE A C 1
ATOM 742 O O . ILE A 1 93 ? -17.633 -1.449 -0.319 1.00 87.06 93 ILE A O 1
ATOM 746 N N . ILE A 1 94 ? -19.332 -0.340 0.670 1.00 87.38 94 ILE A N 1
ATOM 747 C CA . ILE A 1 94 ? -20.047 0.024 -0.567 1.00 87.38 94 ILE A CA 1
ATOM 748 C C . ILE A 1 94 ? -19.735 1.442 -1.052 1.00 87.38 94 ILE A C 1
ATOM 750 O O . ILE A 1 94 ? -19.864 1.720 -2.240 1.00 87.38 94 ILE A O 1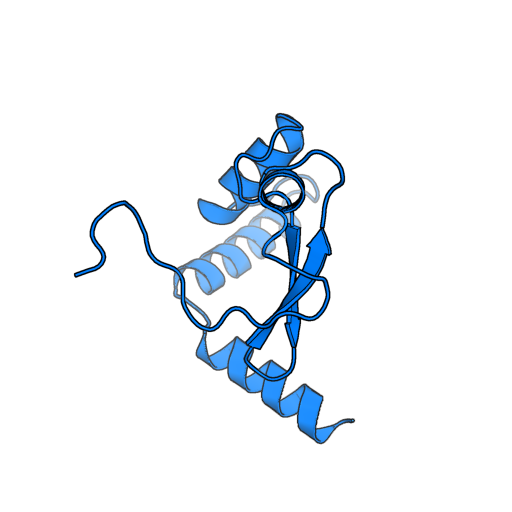
ATOM 754 N N . ALA A 1 95 ? -19.341 2.334 -0.144 1.00 83.56 95 ALA A N 1
ATOM 755 C CA . ALA A 1 95 ? -19.034 3.727 -0.427 1.00 83.56 95 ALA A CA 1
ATOM 756 C C . ALA A 1 95 ? -18.049 4.259 0.618 1.00 83.56 95 ALA A C 1
ATOM 758 O O . ALA A 1 95 ? -18.001 3.763 1.745 1.00 83.56 95 ALA A O 1
ATOM 759 N N . VAL A 1 96 ? -17.284 5.274 0.231 1.00 86.00 96 VAL A N 1
ATOM 760 C CA . VAL A 1 96 ? -16.395 6.040 1.108 1.00 86.00 96 VAL A CA 1
ATOM 761 C C . VAL A 1 96 ? -16.737 7.513 0.903 1.00 86.00 96 VAL A C 1
ATOM 763 O O . VAL A 1 96 ? -16.969 7.928 -0.231 1.00 86.00 96 VAL A O 1
ATOM 766 N N . ALA A 1 97 ? -16.803 8.279 1.989 1.00 84.00 97 ALA A N 1
ATOM 767 C CA . ALA A 1 97 ? -16.985 9.727 1.959 1.00 84.00 97 ALA A CA 1
ATOM 768 C C . ALA A 1 97 ? -15.720 10.406 2.496 1.00 84.00 97 ALA A C 1
ATOM 770 O O . ALA A 1 97 ? -15.111 9.910 3.445 1.00 84.00 97 ALA A O 1
ATOM 771 N N . GLU A 1 98 ? -15.331 11.529 1.897 1.00 77.38 98 GLU A N 1
ATOM 772 C CA . GLU A 1 98 ? -14.196 12.339 2.338 1.00 77.38 98 GLU A CA 1
ATOM 773 C C . GLU A 1 98 ? -14.723 13.602 3.046 1.00 77.38 98 GLU A C 1
ATOM 775 O O . GLU A 1 98 ? -15.337 14.460 2.418 1.00 77.38 98 GLU A O 1
ATOM 780 N N . GLY A 1 99 ? -14.514 13.710 4.365 1.00 73.19 99 GLY A N 1
ATOM 781 C CA . GLY A 1 99 ? -14.864 14.897 5.162 1.00 73.19 99 GLY A CA 1
ATOM 782 C C . GLY A 1 99 ? -16.343 15.050 5.565 1.00 73.19 99 GLY A C 1
ATOM 783 O O . GLY A 1 99 ? -17.200 14.236 5.229 1.00 73.19 99 GLY A O 1
ATOM 784 N N . ASP A 1 100 ? -16.636 16.120 6.316 1.00 54.75 100 ASP A N 1
ATOM 785 C CA . ASP A 1 100 ? -17.944 16.422 6.939 1.00 54.75 100 ASP A CA 1
ATOM 786 C C . ASP A 1 100 ? -18.981 16.996 5.943 1.00 54.75 100 ASP A C 1
ATOM 788 O O . ASP A 1 100 ? -19.770 17.891 6.245 1.00 54.75 100 ASP A O 1
ATOM 792 N N . GLY A 1 101 ? -18.954 16.515 4.702 1.00 47.19 101 GLY A N 1
ATOM 793 C CA . GLY A 1 101 ? -19.776 17.048 3.623 1.00 47.19 101 GLY A CA 1
ATOM 794 C C . GLY A 1 101 ? -19.517 16.339 2.305 1.00 47.19 101 GLY A C 1
ATOM 795 O O . GLY A 1 101 ? -18.879 16.894 1.419 1.00 47.19 101 GLY A O 1
ATOM 796 N N . GLY A 1 102 ? -20.038 15.121 2.168 1.00 43.06 102 GLY A N 1
ATOM 797 C CA . GLY A 1 102 ? -20.160 14.471 0.868 1.00 43.06 102 GLY A CA 1
ATOM 798 C C . GLY A 1 102 ? -21.249 15.149 0.034 1.00 43.06 102 GLY A C 1
ATOM 799 O O . GLY A 1 102 ? -22.427 14.825 0.183 1.00 43.06 102 GLY A O 1
ATOM 800 N N . THR A 1 103 ? -20.851 16.077 -0.834 1.00 36.78 103 THR A N 1
ATOM 801 C CA . THR A 1 103 ? -21.578 16.406 -2.072 1.00 36.78 103 THR A CA 1
ATOM 802 C C . THR A 1 103 ? -20.724 16.033 -3.261 1.00 36.78 103 THR A C 1
ATOM 804 O O . THR A 1 103 ? -19.535 16.418 -3.228 1.00 36.78 103 THR A O 1
#